Protein AF-A0AAW1RKM7-F1 (afdb_monomer_lite)

Structure (mmCIF, N/CA/C/O backbone):
data_AF-A0AAW1RKM7-F1
#
_entry.id   AF-A0AAW1RKM7-F1
#
loop_
_atom_site.group_PDB
_atom_site.id
_atom_site.type_symbol
_atom_site.label_atom_id
_atom_site.label_alt_id
_atom_site.label_comp_id
_atom_site.label_asym_id
_atom_site.label_entity_id
_atom_site.label_seq_id
_atom_site.pdbx_PDB_ins_code
_atom_site.Cartn_x
_atom_site.Cartn_y
_atom_site.Cartn_z
_atom_site.occupancy
_atom_site.B_iso_or_equiv
_atom_site.auth_seq_id
_atom_site.auth_comp_id
_atom_site.auth_asym_id
_atom_site.auth_atom_id
_atom_site.pdbx_PDB_model_num
ATOM 1 N N . MET A 1 1 ? -15.184 -8.516 -0.411 1.00 65.94 1 MET A N 1
ATOM 2 C CA . MET A 1 1 ? -14.087 -8.075 0.488 1.00 65.94 1 MET A CA 1
ATOM 3 C C . MET A 1 1 ? -14.638 -7.593 1.817 1.00 65.94 1 MET A C 1
ATOM 5 O O . MET A 1 1 ? -14.069 -7.953 2.832 1.00 65.94 1 MET A O 1
ATOM 9 N N . GLU A 1 2 ? -15.747 -6.856 1.832 1.00 71.12 2 GLU A N 1
ATOM 10 C CA . GLU A 1 2 ? -16.406 -6.410 3.069 1.00 71.12 2 GLU A CA 1
ATOM 11 C C . GLU A 1 2 ? -16.818 -7.562 3.991 1.00 71.12 2 GLU A C 1
ATOM 13 O O . GLU A 1 2 ? -16.525 -7.520 5.180 1.00 71.12 2 GLU A O 1
ATOM 18 N N . GLU A 1 3 ? -17.353 -8.657 3.439 1.00 77.94 3 GLU A N 1
ATOM 19 C CA . GLU A 1 3 ? -17.664 -9.883 4.195 1.00 77.94 3 GLU A CA 1
ATOM 20 C C . GLU A 1 3 ? -16.472 -10.431 5.003 1.00 77.94 3 GLU A C 1
ATOM 22 O O . GLU A 1 3 ? -16.663 -11.019 6.064 1.00 77.94 3 GLU A O 1
ATOM 27 N N . LEU A 1 4 ? -15.232 -10.214 4.537 1.00 81.38 4 LEU A N 1
ATOM 28 C CA . LEU A 1 4 ? -14.018 -10.660 5.234 1.00 81.38 4 LEU A CA 1
ATOM 29 C C . LEU A 1 4 ? -13.815 -9.929 6.566 1.00 81.38 4 LEU A C 1
ATOM 31 O O . LEU A 1 4 ? -13.191 -10.471 7.476 1.00 81.38 4 LEU A O 1
ATOM 35 N N . PHE A 1 5 ? -14.322 -8.701 6.660 1.00 84.25 5 PHE A N 1
ATOM 36 C CA . PHE A 1 5 ? -14.177 -7.818 7.811 1.00 84.25 5 PHE A CA 1
ATOM 37 C C . PHE A 1 5 ? -15.515 -7.529 8.503 1.00 84.25 5 PHE A C 1
ATOM 39 O O . PHE A 1 5 ? -15.518 -6.849 9.522 1.00 84.25 5 PHE A O 1
ATOM 46 N N . ALA A 1 6 ? -16.628 -8.092 8.018 1.00 81.12 6 ALA A N 1
ATOM 47 C CA . ALA A 1 6 ? -17.979 -7.865 8.541 1.00 81.12 6 ALA A CA 1
ATOM 48 C C . ALA A 1 6 ? -18.143 -8.250 10.022 1.00 81.12 6 ALA A C 1
ATOM 50 O O . ALA A 1 6 ? -18.955 -7.665 10.729 1.00 81.12 6 ALA A O 1
ATOM 51 N N . ALA A 1 7 ? -17.350 -9.212 10.505 1.00 79.88 7 ALA A N 1
ATOM 52 C CA . ALA A 1 7 ? -17.326 -9.611 11.914 1.00 79.88 7 ALA A CA 1
ATOM 53 C C . ALA A 1 7 ? -16.399 -8.735 12.787 1.00 79.88 7 ALA A C 1
ATOM 55 O O . ALA A 1 7 ? -16.177 -9.047 13.955 1.00 79.88 7 ALA A O 1
ATOM 56 N N . THR A 1 8 ? -15.800 -7.683 12.221 1.00 82.38 8 THR A N 1
ATOM 57 C CA . THR A 1 8 ? -14.851 -6.791 12.899 1.00 82.38 8 THR A CA 1
ATOM 58 C C . THR A 1 8 ? -15.361 -5.352 12.893 1.00 82.38 8 THR A C 1
ATOM 60 O O . THR A 1 8 ? -16.144 -4.967 12.032 1.00 82.38 8 THR A O 1
ATOM 63 N N . GLU A 1 9 ? -14.864 -4.519 13.807 1.00 82.44 9 GLU A N 1
ATOM 64 C CA . GLU A 1 9 ? -15.136 -3.071 13.792 1.00 82.44 9 GLU A CA 1
ATOM 65 C C . GLU A 1 9 ? -14.360 -2.324 12.685 1.00 82.44 9 GLU A C 1
ATOM 67 O O . GLU A 1 9 ? -14.491 -1.107 12.534 1.00 82.44 9 GLU A O 1
ATOM 72 N N . ALA A 1 10 ? -13.521 -3.029 11.918 1.00 86.44 10 ALA A N 1
ATOM 73 C CA . ALA A 1 10 ? -12.705 -2.441 10.870 1.00 86.44 10 ALA A CA 1
ATOM 74 C C . ALA A 1 10 ? -13.504 -2.304 9.567 1.00 86.44 10 ALA A C 1
ATOM 76 O O . ALA A 1 10 ? -14.023 -3.281 9.029 1.00 86.44 10 ALA A O 1
ATOM 77 N N . ARG A 1 11 ? -13.546 -1.087 9.019 1.00 89.06 11 ARG A N 1
ATOM 78 C CA . ARG A 1 11 ? -14.140 -0.800 7.707 1.00 89.06 11 ARG A CA 1
ATOM 79 C C . ARG A 1 11 ? -13.079 -0.882 6.617 1.00 89.06 11 ARG A C 1
ATOM 81 O O . ARG A 1 11 ? -11.941 -0.465 6.834 1.00 89.06 11 ARG A O 1
ATOM 88 N N . VAL A 1 12 ? -13.444 -1.408 5.451 1.00 89.88 12 VAL A N 1
ATOM 89 C CA . VAL A 1 12 ? -12.567 -1.436 4.270 1.00 89.88 12 VAL A CA 1
ATOM 90 C C . VAL A 1 12 ? -12.489 -0.033 3.684 1.00 89.88 12 VAL A C 1
ATOM 92 O O . VAL A 1 12 ? -13.511 0.505 3.300 1.00 89.88 12 VAL A O 1
ATOM 95 N N . VAL A 1 13 ? -11.291 0.546 3.617 1.00 89.31 13 VAL A N 1
ATOM 96 C CA . VAL A 1 13 ? -11.047 1.868 3.010 1.00 89.31 13 VAL A CA 1
ATOM 97 C C . VAL A 1 13 ? -10.800 1.731 1.514 1.00 89.31 13 VAL A C 1
ATOM 99 O O . VAL A 1 13 ? -11.373 2.466 0.723 1.00 89.31 13 VAL A O 1
ATOM 102 N N . SER A 1 14 ? -9.930 0.796 1.134 1.00 90.44 14 SER A N 1
ATOM 103 C CA . SER A 1 14 ? -9.596 0.521 -0.261 1.00 90.44 14 SER A CA 1
ATOM 104 C C . SER A 1 14 ? -9.015 -0.882 -0.419 1.00 90.44 14 SER A C 1
ATOM 106 O O . SER A 1 14 ? -8.558 -1.507 0.547 1.00 90.44 14 SER A O 1
ATOM 108 N N . ALA A 1 15 ? -9.027 -1.398 -1.646 1.00 92.50 15 ALA A N 1
ATOM 109 C CA . ALA A 1 15 ? -8.466 -2.701 -1.969 1.00 92.50 15 ALA A CA 1
ATOM 110 C C . ALA A 1 15 ? -7.815 -2.694 -3.355 1.00 92.50 15 ALA A C 1
ATOM 112 O O . ALA A 1 15 ? -8.460 -2.375 -4.345 1.00 92.50 15 ALA A O 1
ATOM 113 N N . PHE A 1 16 ? -6.555 -3.121 -3.430 1.00 93.06 16 PHE A N 1
ATOM 114 C CA . PHE A 1 16 ? -5.764 -3.106 -4.661 1.00 93.06 16 PHE A CA 1
ATOM 115 C C . PHE A 1 16 ? -5.438 -4.529 -5.109 1.00 93.06 16 PHE A C 1
ATOM 117 O O . PHE A 1 16 ? -4.957 -5.344 -4.312 1.00 93.06 16 PHE A O 1
ATOM 124 N N . LYS A 1 17 ? -5.677 -4.843 -6.386 1.00 92.75 17 LYS A N 1
ATOM 125 C CA . LYS A 1 17 ? -5.215 -6.099 -6.992 1.00 92.75 17 LYS A CA 1
ATOM 126 C C . LYS A 1 17 ? -3.705 -6.023 -7.180 1.00 92.75 17 LYS A C 1
ATOM 128 O O . LYS A 1 17 ? -3.197 -5.075 -7.763 1.00 92.75 17 LYS A O 1
ATOM 133 N N . VAL A 1 18 ? -2.990 -7.021 -6.674 1.00 94.44 18 VAL A N 1
ATOM 134 C CA . VAL A 1 18 ? -1.526 -7.055 -6.732 1.00 94.44 18 VAL A CA 1
ATOM 135 C C . VAL A 1 18 ? -1.020 -8.480 -6.931 1.00 94.44 18 VAL A C 1
ATOM 137 O O . VAL A 1 18 ? -1.696 -9.447 -6.577 1.00 94.44 18 VAL A O 1
ATOM 140 N N . ALA A 1 19 ? 0.209 -8.652 -7.406 1.00 93.81 19 ALA A N 1
ATOM 141 C CA . ALA A 1 19 ? 0.910 -9.931 -7.335 1.00 93.81 19 ALA A CA 1
ATOM 142 C C . ALA A 1 19 ? 2.030 -9.865 -6.292 1.00 93.81 19 ALA A C 1
ATOM 144 O O . ALA A 1 19 ? 2.826 -8.933 -6.250 1.00 93.81 19 ALA A O 1
ATOM 145 N N . LYS A 1 20 ? 2.109 -10.866 -5.406 1.00 92.44 20 LYS A N 1
ATOM 146 C CA . LYS A 1 20 ? 3.165 -10.904 -4.383 1.00 92.44 20 LYS A CA 1
ATOM 147 C C . LYS A 1 20 ? 4.530 -11.134 -5.035 1.00 92.44 20 LYS A C 1
ATOM 149 O O . LYS A 1 20 ? 4.723 -12.129 -5.739 1.00 92.44 20 LYS A O 1
ATOM 154 N N . CYS A 1 21 ? 5.500 -10.302 -4.674 1.00 91.31 21 CYS A N 1
ATOM 155 C CA . CYS A 1 21 ? 6.883 -10.393 -5.125 1.00 91.31 21 CYS A CA 1
ATOM 156 C C . CYS A 1 21 ? 7.829 -10.795 -3.989 1.00 91.31 21 CYS A C 1
ATOM 158 O O . CYS A 1 21 ? 7.495 -10.791 -2.800 1.00 91.31 21 CYS A O 1
ATOM 160 N N . THR A 1 22 ? 9.037 -11.186 -4.373 1.00 89.12 22 THR A N 1
ATOM 161 C CA . THR A 1 22 ? 10.189 -11.194 -3.470 1.00 89.12 22 THR A CA 1
ATOM 162 C C . THR A 1 22 ? 10.751 -9.779 -3.437 1.00 89.12 22 THR A C 1
ATOM 164 O O . THR A 1 22 ? 11.034 -9.265 -4.522 1.00 89.12 22 THR A O 1
ATOM 167 N N . PRO A 1 23 ? 10.936 -9.165 -2.255 1.00 87.44 23 PRO A N 1
ATOM 168 C CA . PRO A 1 23 ? 11.533 -7.843 -2.175 1.00 87.44 23 PRO A CA 1
ATOM 169 C C . PRO A 1 23 ? 12.892 -7.765 -2.862 1.00 87.44 23 PRO A C 1
ATOM 171 O O . PRO A 1 23 ? 13.655 -8.735 -2.892 1.00 87.44 23 PRO A O 1
ATOM 174 N N . SER A 1 24 ? 13.181 -6.598 -3.417 1.00 82.50 24 SER A N 1
ATOM 175 C CA . SER A 1 24 ? 14.426 -6.301 -4.108 1.00 82.50 24 SER A CA 1
ATOM 176 C C . SER A 1 24 ? 15.627 -6.446 -3.177 1.00 82.50 24 SER A C 1
ATOM 178 O O . SER A 1 24 ? 15.639 -5.979 -2.040 1.00 82.50 24 SER A O 1
ATOM 180 N N . THR A 1 25 ? 16.678 -7.096 -3.658 1.00 70.12 25 THR A N 1
ATOM 181 C CA . THR A 1 25 ? 17.924 -7.273 -2.905 1.00 70.12 25 THR A CA 1
ATOM 182 C C . THR A 1 25 ? 18.863 -6.095 -3.164 1.00 70.12 25 THR A C 1
ATOM 184 O O . THR A 1 25 ? 19.158 -5.810 -4.326 1.00 70.12 25 THR A O 1
ATOM 187 N N . GLY A 1 26 ? 19.357 -5.449 -2.104 1.00 59.81 26 GLY A N 1
ATOM 188 C CA . GLY A 1 26 ? 20.286 -4.311 -2.173 1.00 59.81 26 GLY A CA 1
ATOM 189 C C . GLY A 1 26 ? 19.802 -3.105 -1.362 1.00 59.81 26 GLY A C 1
ATOM 190 O O . GLY A 1 26 ? 18.597 -2.930 -1.173 1.00 59.81 26 GLY A O 1
ATOM 191 N N . SER A 1 27 ? 20.735 -2.292 -0.855 1.00 54.00 27 SER A N 1
ATOM 192 C CA . SER A 1 27 ? 20.399 -1.023 -0.201 1.00 54.00 27 SER A CA 1
ATOM 193 C C . SER A 1 27 ? 19.966 0.008 -1.246 1.00 54.00 27 SER A C 1
ATOM 195 O O . SER A 1 27 ? 20.461 0.013 -2.374 1.00 54.00 27 SER A O 1
ATOM 197 N N . THR A 1 28 ? 19.056 0.903 -0.859 1.00 52.69 28 THR A N 1
ATOM 198 C CA . THR A 1 28 ? 18.525 2.011 -1.678 1.00 52.69 28 THR A CA 1
ATOM 199 C C . THR A 1 28 ? 19.589 2.975 -2.219 1.00 52.69 28 THR A C 1
ATOM 201 O O . THR A 1 28 ? 19.257 3.835 -3.020 1.00 52.69 28 THR A O 1
ATOM 204 N N . TRP A 1 29 ? 20.852 2.849 -1.798 1.00 44.41 29 TRP A N 1
ATOM 205 C CA . TRP A 1 29 ? 21.930 3.784 -2.131 1.00 44.41 29 TRP A CA 1
ATOM 206 C C . TRP A 1 29 ? 22.846 3.318 -3.274 1.00 44.41 29 TRP A C 1
ATOM 208 O O . TRP A 1 29 ? 23.628 4.105 -3.797 1.00 44.41 29 TRP A O 1
ATOM 218 N N . ASN A 1 30 ? 22.769 2.049 -3.687 1.00 44.62 30 ASN A N 1
ATOM 219 C CA . ASN A 1 30 ? 23.653 1.518 -4.725 1.00 44.62 30 ASN A CA 1
ATOM 220 C C . ASN A 1 30 ? 22.949 1.462 -6.084 1.00 44.62 30 ASN A C 1
ATOM 222 O O . ASN A 1 30 ? 21.881 0.865 -6.215 1.00 44.62 30 ASN A O 1
ATOM 226 N N . ALA A 1 31 ? 23.621 1.982 -7.117 1.00 51.50 31 ALA A N 1
ATOM 227 C CA . ALA A 1 31 ? 23.189 2.080 -8.520 1.00 51.50 31 ALA A CA 1
ATOM 228 C C . ALA A 1 31 ? 22.856 0.741 -9.229 1.00 51.50 31 ALA A C 1
ATOM 230 O O . ALA A 1 31 ? 22.686 0.698 -10.443 1.00 51.50 31 ALA A O 1
ATOM 231 N N . LYS A 1 32 ? 22.773 -0.375 -8.495 1.00 58.38 32 LYS A N 1
ATOM 232 C CA . LYS A 1 32 ? 22.429 -1.714 -9.001 1.00 58.38 32 LYS A CA 1
ATOM 233 C C . LYS A 1 32 ? 21.354 -2.382 -8.143 1.00 58.38 32 LYS A C 1
ATOM 235 O O . LYS A 1 32 ? 21.442 -3.577 -7.846 1.00 58.38 32 LYS A O 1
ATOM 240 N N . LYS A 1 33 ? 20.350 -1.621 -7.700 1.00 70.56 33 LYS A N 1
ATOM 241 C CA . LYS A 1 33 ? 19.187 -2.207 -7.032 1.00 70.56 33 LYS A CA 1
ATOM 242 C C . LYS A 1 33 ? 18.438 -3.084 -8.038 1.00 70.56 33 LYS A C 1
ATOM 244 O O . LYS A 1 33 ? 17.952 -2.607 -9.056 1.00 70.56 33 LYS A O 1
ATOM 249 N N . LYS A 1 34 ? 18.386 -4.392 -7.775 1.00 77.94 34 LYS A N 1
ATOM 250 C CA . LYS A 1 34 ? 17.636 -5.336 -8.616 1.00 77.94 34 LYS A CA 1
ATOM 251 C C . LYS A 1 34 ? 16.151 -5.152 -8.350 1.00 77.94 34 LYS A C 1
ATOM 253 O O . LYS A 1 34 ? 15.776 -5.126 -7.185 1.00 77.94 34 LYS A O 1
ATOM 258 N N . LEU A 1 35 ? 15.321 -5.084 -9.387 1.00 83.06 35 LEU A N 1
ATOM 259 C CA . LEU A 1 35 ? 13.868 -5.026 -9.219 1.00 83.06 35 LEU A CA 1
ATOM 260 C C . LEU A 1 35 ? 13.338 -6.243 -8.434 1.00 83.06 35 LEU A C 1
ATOM 262 O O . LEU A 1 35 ? 13.989 -7.301 -8.416 1.00 83.06 35 LEU A O 1
ATOM 266 N N . PRO A 1 36 ? 12.179 -6.113 -7.762 1.00 81.81 36 PRO A N 1
ATOM 267 C CA . PRO A 1 36 ? 11.532 -7.232 -7.097 1.00 81.81 36 PRO A CA 1
ATOM 268 C C . PRO A 1 36 ? 11.302 -8.386 -8.072 1.00 81.81 36 PRO A C 1
ATOM 270 O O . PRO A 1 36 ? 10.995 -8.188 -9.244 1.00 81.81 36 PRO A O 1
ATOM 273 N N . LYS A 1 37 ? 11.446 -9.619 -7.582 1.00 82.44 37 LYS A N 1
ATOM 274 C CA . LYS A 1 37 ? 11.171 -10.808 -8.398 1.00 82.44 37 LYS A CA 1
ATOM 275 C C . LYS A 1 37 ? 9.731 -11.246 -8.197 1.00 82.44 37 LYS A C 1
ATOM 277 O O . LYS A 1 37 ? 9.383 -11.723 -7.109 1.00 82.44 37 LYS A O 1
ATOM 282 N N . THR A 1 38 ? 8.928 -11.124 -9.243 1.00 81.19 38 THR A N 1
ATOM 283 C CA . THR A 1 38 ? 7.545 -11.599 -9.300 1.00 81.19 38 THR A CA 1
ATOM 284 C C . THR A 1 38 ? 7.448 -13.076 -8.952 1.00 81.19 38 THR A C 1
ATOM 286 O O . THR A 1 38 ? 8.177 -13.905 -9.490 1.00 81.19 38 THR A O 1
ATOM 289 N N . LYS A 1 39 ? 6.532 -13.425 -8.038 1.00 74.94 39 LYS A N 1
ATOM 290 C CA . LYS A 1 39 ? 6.162 -14.831 -7.791 1.00 74.94 39 LYS A CA 1
ATOM 291 C C . LYS A 1 39 ? 4.884 -15.239 -8.529 1.00 74.94 39 LYS A C 1
ATOM 293 O O . LYS A 1 39 ? 4.468 -16.383 -8.380 1.00 74.94 39 LYS A O 1
ATOM 298 N N . GLY A 1 40 ? 4.232 -14.305 -9.230 1.00 77.38 40 GLY A N 1
ATOM 299 C CA . GLY A 1 40 ? 2.989 -14.523 -9.979 1.00 77.38 40 GLY A CA 1
ATOM 300 C C . GLY A 1 40 ? 1.803 -14.913 -9.097 1.00 77.38 40 GLY A C 1
ATOM 301 O O . GLY A 1 40 ? 0.843 -15.505 -9.570 1.00 77.38 40 GLY A O 1
ATOM 302 N N . LYS A 1 41 ? 1.882 -14.663 -7.783 1.00 87.88 41 LYS A N 1
ATOM 303 C CA . LYS A 1 41 ? 0.857 -15.093 -6.826 1.00 87.88 41 LYS A CA 1
ATOM 304 C C . LYS A 1 41 ? -0.147 -13.953 -6.626 1.00 87.88 41 LYS A C 1
ATOM 306 O O . LYS A 1 41 ? 0.199 -13.036 -5.875 1.00 87.88 41 LYS A O 1
ATOM 311 N N . PRO A 1 42 ? -1.359 -14.016 -7.211 1.00 92.69 42 PRO A N 1
ATOM 312 C CA . PRO A 1 42 ? -2.344 -12.943 -7.108 1.00 92.69 42 PRO A CA 1
ATOM 313 C C . PRO A 1 42 ? -2.798 -12.769 -5.660 1.00 92.69 42 PRO A C 1
ATOM 315 O O . PRO A 1 42 ? -3.032 -13.742 -4.932 1.00 92.69 42 PRO A O 1
ATOM 318 N N . ARG A 1 43 ? -2.864 -11.524 -5.214 1.00 95.06 43 ARG A N 1
ATOM 319 C CA . ARG A 1 43 ? -3.251 -11.095 -3.874 1.00 95.06 43 ARG A CA 1
ATOM 320 C C . ARG A 1 43 ? -4.102 -9.835 -3.982 1.00 95.06 43 ARG A C 1
ATOM 322 O O . ARG A 1 43 ? -4.158 -9.188 -5.021 1.00 95.06 43 ARG A O 1
ATOM 329 N N . VAL A 1 44 ? -4.742 -9.495 -2.875 1.00 94.50 44 VAL A N 1
ATOM 330 C CA . VAL A 1 44 ? -5.380 -8.196 -2.687 1.00 94.50 44 VAL A CA 1
ATOM 331 C C . VAL A 1 44 ? -4.697 -7.512 -1.516 1.00 94.50 44 VAL A C 1
ATOM 333 O O . VAL A 1 44 ? -4.562 -8.112 -0.448 1.00 94.50 44 VAL A O 1
ATOM 336 N N . LEU A 1 45 ? -4.237 -6.285 -1.726 1.00 95.00 45 LEU A N 1
ATOM 337 C CA . LEU A 1 45 ? -3.763 -5.406 -0.669 1.00 95.00 45 LEU A CA 1
ATOM 338 C C . LEU A 1 45 ? -4.962 -4.598 -0.171 1.00 95.00 45 LEU A C 1
ATOM 340 O O . LEU A 1 45 ? -5.434 -3.713 -0.872 1.00 95.00 45 LEU A O 1
ATOM 344 N N . CYS A 1 46 ? -5.487 -4.931 1.002 1.00 94.94 46 CYS A N 1
ATOM 345 C CA . CYS A 1 46 ? -6.673 -4.285 1.555 1.00 94.94 46 CYS A CA 1
ATOM 346 C C . CYS A 1 46 ? -6.279 -3.323 2.670 1.00 94.94 46 CYS A C 1
ATOM 348 O O . CYS A 1 46 ? -5.682 -3.748 3.660 1.00 94.94 46 CYS A O 1
ATOM 350 N N . LEU A 1 47 ? -6.637 -2.053 2.533 1.00 94.94 47 LEU A N 1
ATOM 351 C CA . LEU A 1 47 ? -6.551 -1.072 3.602 1.00 94.94 47 LEU A CA 1
ATOM 352 C C . LEU A 1 47 ? -7.852 -1.094 4.402 1.00 94.94 47 LEU A C 1
ATOM 354 O O . LEU A 1 47 ? -8.937 -0.993 3.833 1.00 94.94 47 LEU A O 1
ATOM 358 N N . THR A 1 48 ? -7.747 -1.207 5.720 1.00 94.19 48 THR A N 1
ATOM 359 C CA . THR A 1 48 ? -8.881 -1.069 6.636 1.00 94.19 48 THR A CA 1
ATOM 360 C C . THR A 1 48 ? -8.603 -0.007 7.687 1.00 94.19 48 THR A C 1
ATOM 362 O O . THR A 1 48 ? -7.449 0.332 7.974 1.00 94.19 48 THR A O 1
ATOM 365 N N . ALA A 1 49 ? -9.676 0.511 8.275 1.00 92.69 49 ALA A N 1
ATOM 366 C CA . ALA A 1 49 ? -9.640 1.510 9.324 1.00 92.69 49 ALA A CA 1
ATOM 367 C C . ALA A 1 49 ? -10.584 1.133 10.467 1.00 92.69 49 ALA A C 1
ATOM 369 O O . ALA A 1 49 ? -11.738 0.778 10.253 1.00 92.69 49 ALA A O 1
ATOM 370 N N . GLU A 1 50 ? -10.085 1.259 11.691 1.00 91.69 50 GLU A N 1
ATOM 371 C CA . GLU A 1 50 ? -10.825 1.032 12.934 1.00 91.69 50 GLU A CA 1
ATOM 372 C C . GLU A 1 50 ? -10.838 2.339 13.740 1.00 91.69 50 GLU A C 1
ATOM 374 O O . GLU A 1 50 ? -9.805 3.012 13.850 1.00 91.69 50 GLU A O 1
ATOM 379 N N . ARG A 1 51 ? -11.984 2.742 14.303 1.00 89.56 51 ARG A N 1
ATOM 380 C CA . ARG A 1 51 ? -12.058 3.972 15.111 1.00 89.56 51 ARG A CA 1
ATOM 381 C C . ARG A 1 51 ? -11.215 3.812 16.376 1.00 89.56 51 ARG A C 1
ATOM 383 O O . ARG A 1 51 ? -11.277 2.796 17.060 1.00 89.56 51 ARG A O 1
ATOM 390 N N . ARG A 1 52 ? -10.426 4.827 16.740 1.00 85.56 52 ARG A N 1
ATOM 391 C CA . ARG A 1 52 ? -9.679 4.787 18.006 1.00 85.56 52 ARG A CA 1
ATOM 392 C C . ARG A 1 52 ? -10.620 5.047 19.179 1.00 85.56 52 ARG A C 1
ATOM 394 O O . ARG A 1 52 ? -11.263 6.086 19.242 1.00 85.56 52 ARG A O 1
ATOM 401 N N . SER A 1 53 ? -10.620 4.151 20.162 1.00 85.00 53 SER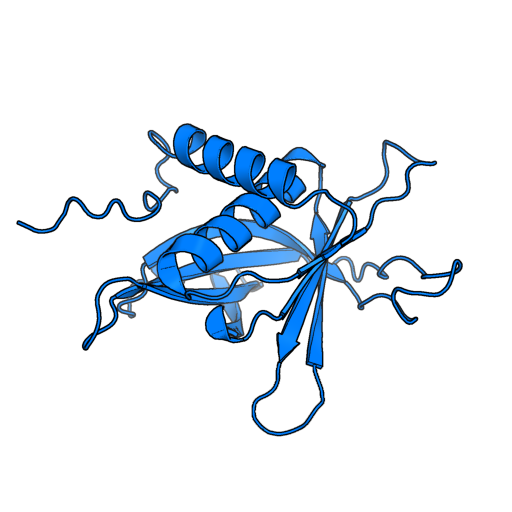 A N 1
ATOM 402 C CA . SER A 1 53 ? -11.486 4.265 21.345 1.00 85.00 53 SER A CA 1
ATOM 403 C C . SER A 1 53 ? -11.171 5.470 22.242 1.00 85.00 53 SER A C 1
ATOM 405 O O . SER A 1 53 ? -12.074 6.082 22.796 1.00 85.00 53 SER A O 1
ATOM 407 N N . LYS A 1 54 ? -9.889 5.834 22.394 1.00 81.81 54 LYS A N 1
ATOM 408 C CA . LYS A 1 54 ? -9.430 6.870 23.348 1.00 81.81 54 LYS A CA 1
ATOM 409 C C . LYS A 1 54 ? -8.969 8.183 22.704 1.00 81.81 54 LYS A C 1
ATOM 411 O O . LYS A 1 54 ? -8.493 9.069 23.408 1.00 81.81 54 LYS A O 1
ATOM 416 N N . ARG A 1 55 ? -8.982 8.296 21.372 1.00 80.50 55 ARG A N 1
ATOM 417 C CA . ARG A 1 55 ? -8.436 9.454 20.634 1.00 80.50 55 ARG A CA 1
ATOM 418 C C . ARG A 1 55 ? -9.247 9.704 19.368 1.00 80.50 55 ARG A C 1
ATOM 420 O O . ARG A 1 55 ? -9.789 8.765 18.806 1.00 80.50 55 ARG A O 1
ATOM 427 N N . ARG A 1 56 ? -9.262 10.949 18.880 1.00 81.4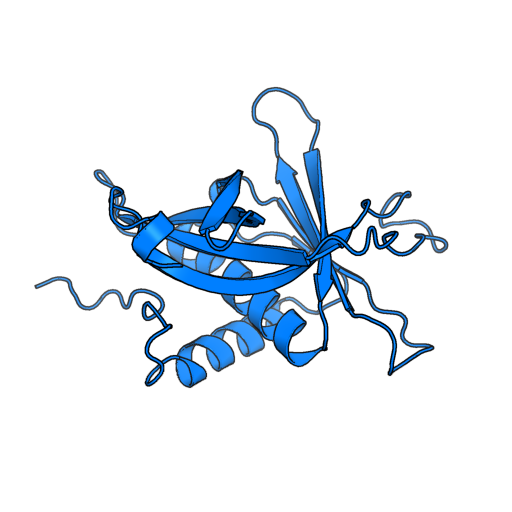4 56 ARG A N 1
ATOM 428 C CA . ARG A 1 56 ? -9.789 11.257 17.541 1.00 81.44 56 ARG A CA 1
ATOM 429 C C . ARG A 1 56 ? -8.968 10.535 16.460 1.00 81.44 56 ARG A C 1
ATOM 431 O O . ARG A 1 56 ? -7.756 10.366 16.620 1.00 81.44 56 ARG A O 1
ATOM 438 N N . GLY A 1 57 ? -9.636 10.164 15.370 1.00 84.44 57 GLY A N 1
ATOM 439 C CA . GLY A 1 57 ? -9.042 9.530 14.192 1.00 84.44 57 GLY A CA 1
ATOM 440 C C . GLY A 1 57 ? -9.125 8.004 14.187 1.00 84.44 57 GLY A C 1
ATOM 441 O O . GLY A 1 57 ? -9.698 7.372 15.080 1.00 84.44 57 GLY A O 1
ATOM 442 N N . PHE A 1 58 ? -8.520 7.417 13.159 1.00 90.62 58 PHE A N 1
ATOM 443 C CA . PHE A 1 58 ? -8.596 5.988 12.884 1.00 90.62 58 PHE A CA 1
ATOM 444 C C . PHE A 1 58 ? -7.242 5.298 13.064 1.00 90.62 58 PHE A C 1
ATOM 446 O O . PHE A 1 58 ? -6.177 5.921 13.094 1.00 90.62 58 PHE A O 1
ATOM 453 N N . LYS A 1 59 ? -7.287 3.988 13.269 1.00 92.06 59 LYS A N 1
ATOM 454 C CA . LYS A 1 59 ? -6.140 3.087 13.279 1.00 92.06 59 LYS A CA 1
ATOM 455 C C . LYS A 1 59 ? -6.187 2.292 11.983 1.00 92.06 59 LYS A C 1
ATOM 457 O O . LYS A 1 59 ? -7.126 1.531 11.767 1.00 92.06 59 LYS A O 1
ATOM 462 N N . GLY A 1 60 ? -5.184 2.489 11.136 1.00 93.69 60 GLY A N 1
ATOM 463 C CA . GLY A 1 60 ? -5.108 1.842 9.832 1.00 93.69 60 GLY A CA 1
ATOM 464 C C . GLY A 1 60 ? -4.377 0.509 9.872 1.00 93.69 60 GLY A C 1
ATOM 465 O O . GLY A 1 60 ? -3.357 0.369 10.559 1.00 93.69 60 GLY A O 1
ATOM 466 N N . SER A 1 61 ? -4.859 -0.448 9.086 1.00 95.62 61 SER A N 1
ATOM 467 C CA . SER A 1 61 ? -4.185 -1.725 8.854 1.00 95.62 61 SER A CA 1
ATOM 468 C C . SER A 1 61 ? -4.149 -2.058 7.370 1.00 95.62 61 SER A C 1
ATOM 470 O O . SER A 1 61 ? -5.126 -1.868 6.657 1.00 95.62 61 SER A O 1
ATOM 472 N N . VAL A 1 62 ? -3.025 -2.600 6.912 1.00 95.88 62 VAL A N 1
ATOM 473 C CA . VAL A 1 62 ? -2.886 -3.174 5.576 1.00 95.88 62 VAL A CA 1
ATOM 474 C C . VAL A 1 62 ? -2.896 -4.690 5.695 1.00 95.88 62 VAL A C 1
ATOM 476 O O . VAL A 1 62 ? -2.075 -5.281 6.402 1.00 95.88 62 VAL A O 1
ATOM 479 N N . HIS A 1 63 ? -3.820 -5.319 4.983 1.00 95.31 63 HIS A N 1
ATOM 480 C CA . HIS A 1 63 ? -4.001 -6.759 4.929 1.00 95.31 63 HIS A CA 1
ATOM 481 C C . HIS A 1 63 ? -3.568 -7.292 3.569 1.00 95.31 63 HIS A C 1
ATOM 483 O O . HIS A 1 63 ? -3.957 -6.774 2.526 1.00 95.31 63 HIS A O 1
ATOM 489 N N . ILE A 1 64 ? -2.786 -8.368 3.575 1.00 94.88 64 ILE A N 1
ATOM 490 C CA . ILE A 1 64 ? -2.446 -9.114 2.365 1.00 94.88 64 ILE A CA 1
ATOM 491 C C . ILE A 1 64 ? -3.397 -10.304 2.282 1.00 94.88 64 ILE A C 1
ATOM 493 O O . ILE A 1 64 ? -3.233 -11.293 3.004 1.00 94.88 64 ILE A O 1
ATOM 497 N N . CYS A 1 65 ? -4.375 -10.220 1.391 1.00 94.75 65 CYS A N 1
ATOM 498 C CA . CYS A 1 65 ? -5.417 -11.221 1.217 1.00 94.75 65 CYS A CA 1
ATOM 499 C C . CYS A 1 65 ? -5.115 -12.134 0.022 1.00 94.75 65 CYS A C 1
ATOM 501 O O . CYS A 1 65 ? -4.587 -11.705 -1.005 1.00 94.75 65 CYS A O 1
ATOM 503 N N . LYS A 1 66 ? -5.442 -13.420 0.150 1.00 94.19 66 LYS A N 1
ATOM 504 C CA . LYS A 1 66 ? -5.391 -14.424 -0.924 1.00 94.19 66 LYS A CA 1
ATOM 505 C C . LYS A 1 66 ? -6.821 -14.880 -1.216 1.00 94.19 66 LYS A C 1
ATOM 507 O O . LYS A 1 66 ? -7.546 -15.159 -0.269 1.00 94.19 66 LYS A O 1
ATOM 512 N N . LEU A 1 67 ? -7.187 -15.017 -2.488 1.00 89.50 67 LEU A N 1
ATOM 513 C CA . LEU A 1 67 ? -8.380 -15.769 -2.878 1.00 89.50 67 LEU A CA 1
ATOM 514 C C . LEU A 1 67 ? -8.065 -17.271 -2.831 1.00 89.50 67 LEU A C 1
ATOM 516 O O . LEU A 1 67 ? -7.121 -17.732 -3.477 1.00 89.50 67 LEU A O 1
ATOM 520 N N . ASP A 1 68 ? -8.809 -18.018 -2.025 1.00 89.94 68 ASP A N 1
ATOM 521 C CA . ASP A 1 68 ? -8.637 -19.453 -1.819 1.00 89.94 68 ASP A CA 1
ATOM 522 C C . ASP A 1 68 ? -10.003 -20.135 -1.894 1.00 89.94 68 ASP A C 1
ATOM 524 O O . ASP A 1 68 ? -10.891 -19.813 -1.109 1.00 89.94 68 ASP A O 1
ATOM 528 N N . ALA A 1 69 ? -10.189 -21.032 -2.867 1.00 88.12 69 ALA A N 1
ATOM 529 C CA . ALA A 1 69 ? -11.459 -21.731 -3.101 1.00 88.12 69 ALA A CA 1
ATOM 530 C C . ALA A 1 69 ? -12.695 -20.796 -3.118 1.00 88.12 69 ALA A C 1
ATOM 532 O O . ALA A 1 69 ? -13.701 -21.053 -2.462 1.00 88.12 69 ALA A O 1
ATOM 533 N N . GLY A 1 70 ? -12.595 -19.667 -3.832 1.00 85.75 70 GLY A N 1
ATOM 534 C CA . GLY A 1 70 ? -13.686 -18.692 -3.965 1.00 85.75 70 GLY A CA 1
ATOM 535 C C . GLY A 1 70 ? -13.895 -17.770 -2.757 1.00 85.75 70 GLY A C 1
ATOM 536 O O . GLY A 1 70 ? -14.758 -16.902 -2.812 1.00 85.75 70 GLY A O 1
ATOM 537 N N . ARG A 1 71 ? -13.098 -17.899 -1.685 1.00 87.75 71 ARG A N 1
ATOM 538 C CA . ARG A 1 71 ? -13.181 -17.038 -0.494 1.00 87.75 71 ARG A CA 1
ATOM 539 C C . ARG A 1 71 ? -11.875 -16.300 -0.241 1.00 87.75 71 ARG A C 1
ATOM 541 O O . ARG A 1 71 ? -10.787 -16.861 -0.373 1.00 87.75 71 ARG A O 1
ATOM 548 N N . PHE A 1 72 ? -11.961 -15.028 0.135 1.00 90.31 72 PHE A N 1
ATOM 549 C CA . PHE A 1 72 ? -10.774 -14.279 0.540 1.00 90.31 72 PHE A CA 1
ATOM 550 C C . PHE A 1 72 ? -10.319 -14.705 1.938 1.00 90.31 72 PHE A C 1
ATOM 552 O O . PHE A 1 72 ? -11.128 -14.925 2.831 1.00 90.31 72 PHE A O 1
ATOM 559 N N . GLN A 1 73 ? -9.006 -14.810 2.124 1.00 92.81 73 GLN A N 1
ATOM 560 C CA . GLN A 1 73 ? -8.371 -15.109 3.404 1.00 92.81 73 GLN A CA 1
ATOM 561 C C . GLN A 1 73 ? -7.236 -14.120 3.663 1.00 92.81 73 GLN A C 1
ATOM 563 O O . GLN A 1 73 ? -6.343 -13.962 2.821 1.00 92.81 73 GLN 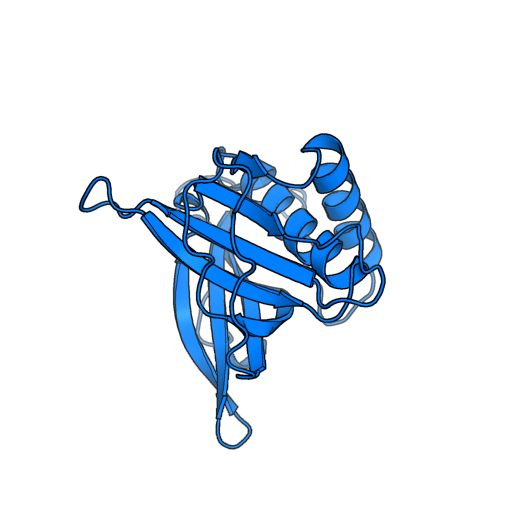A O 1
ATOM 568 N N . VAL A 1 74 ? -7.228 -13.501 4.844 1.00 93.94 74 VAL A N 1
ATOM 569 C CA . VAL A 1 74 ? -6.114 -12.659 5.302 1.00 93.94 74 VAL A CA 1
ATOM 570 C C . VAL A 1 74 ? -4.906 -13.549 5.604 1.00 93.94 74 VAL A C 1
ATOM 572 O O . VAL A 1 74 ? -4.999 -14.494 6.382 1.00 93.94 74 VAL A O 1
ATOM 575 N N . ARG A 1 75 ? -3.755 -13.267 4.985 1.00 94.06 75 ARG A N 1
ATOM 576 C CA . ARG A 1 75 ? -2.496 -13.999 5.231 1.00 94.06 75 ARG A CA 1
ATOM 577 C C . ARG A 1 75 ? -1.540 -13.238 6.129 1.00 94.06 75 ARG A C 1
ATOM 579 O O . ARG A 1 75 ? -0.820 -13.849 6.911 1.00 94.06 75 ARG A O 1
ATOM 586 N N . ASN A 1 76 ? -1.526 -11.918 6.006 1.00 92.69 76 ASN A N 1
ATOM 587 C CA . ASN A 1 76 ? -0.712 -11.043 6.829 1.00 92.69 76 ASN A CA 1
ATOM 588 C C . ASN A 1 76 ? -1.471 -9.742 7.089 1.00 92.69 76 ASN A C 1
ATOM 590 O O . ASN A 1 76 ? -2.200 -9.279 6.213 1.00 92.69 76 ASN A O 1
ATOM 594 N N . THR A 1 77 ? -1.241 -9.151 8.257 1.00 94.38 77 THR A N 1
ATOM 595 C CA . THR A 1 77 ? -1.788 -7.853 8.665 1.00 94.38 77 THR A CA 1
ATOM 596 C C . THR A 1 77 ? -0.657 -7.005 9.226 1.00 94.38 77 THR A C 1
ATOM 598 O O . THR A 1 77 ? 0.103 -7.482 10.069 1.00 94.38 77 THR A O 1
ATOM 601 N N . TYR A 1 78 ? -0.566 -5.750 8.792 1.00 93.81 78 TYR A N 1
ATOM 602 C CA . TYR A 1 78 ? 0.423 -4.785 9.268 1.00 93.81 78 TYR A CA 1
ATOM 603 C C . TYR A 1 78 ? -0.257 -3.479 9.658 1.00 93.81 78 TYR A C 1
ATOM 605 O O . TYR A 1 78 ? -1.059 -2.942 8.899 1.00 93.81 78 TYR A O 1
ATOM 613 N N . LEU A 1 79 ? 0.071 -2.954 10.838 1.00 94.12 79 LEU A N 1
ATOM 614 C CA . LEU A 1 79 ? -0.470 -1.673 11.289 1.00 94.12 79 LEU A CA 1
ATOM 615 C C . LEU A 1 79 ? 0.265 -0.520 10.604 1.00 94.12 79 LEU A C 1
ATOM 617 O O . LEU A 1 79 ? 1.497 -0.473 10.622 1.00 94.12 79 LEU A O 1
ATOM 621 N N . LEU A 1 80 ? -0.486 0.449 10.082 1.00 94.69 80 LEU A N 1
ATOM 622 C CA . LEU A 1 80 ? 0.078 1.590 9.360 1.00 94.69 80 LEU A CA 1
ATOM 623 C C . LEU A 1 80 ? 0.947 2.501 10.231 1.00 94.69 80 LEU A C 1
ATOM 625 O O . LEU A 1 80 ? 1.905 3.079 9.728 1.00 94.69 80 LEU A O 1
ATOM 629 N N . LYS A 1 81 ? 0.724 2.540 11.551 1.00 92.44 81 LYS A N 1
ATOM 630 C CA . LYS A 1 81 ? 1.615 3.250 12.490 1.00 92.44 81 LYS A CA 1
ATOM 631 C C . LYS A 1 81 ? 3.080 2.787 12.430 1.00 92.44 81 LYS A C 1
ATOM 633 O O . LYS A 1 81 ? 3.975 3.514 12.857 1.00 92.44 81 LYS A O 1
ATOM 638 N N . PHE A 1 82 ? 3.316 1.564 11.950 1.00 93.56 82 PHE A N 1
ATOM 639 C CA . PHE A 1 82 ? 4.648 0.983 11.802 1.00 93.56 82 PHE A CA 1
ATOM 640 C C . PHE A 1 82 ? 5.215 1.121 10.393 1.00 93.56 82 PHE A C 1
ATOM 642 O O . PHE A 1 82 ? 6.365 0.748 10.191 1.00 93.56 82 PHE A O 1
ATOM 649 N N 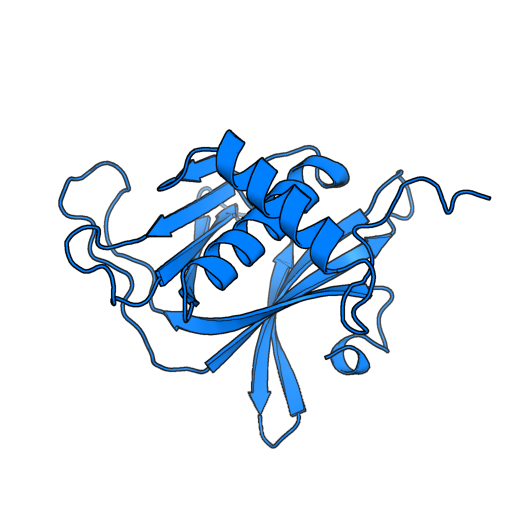. LEU A 1 83 ? 4.458 1.648 9.429 1.00 95.25 83 LEU A N 1
ATOM 650 C CA . LEU A 1 83 ? 4.955 1.876 8.079 1.00 95.25 83 LEU A CA 1
ATOM 651 C C . LEU A 1 83 ? 6.044 2.960 8.119 1.00 95.25 83 LEU A C 1
ATOM 653 O O . LEU A 1 83 ? 5.808 4.091 8.550 1.00 95.25 83 LEU A O 1
ATOM 657 N N . THR A 1 84 ? 7.258 2.605 7.711 1.00 94.19 84 THR A N 1
ATOM 658 C CA . THR A 1 84 ? 8.423 3.501 7.707 1.00 94.19 84 THR A CA 1
ATOM 659 C C . THR A 1 84 ? 8.727 4.038 6.320 1.00 94.19 84 THR A C 1
ATOM 661 O O . THR A 1 84 ? 9.190 5.173 6.202 1.00 94.19 84 THR A O 1
ATOM 664 N N . ARG A 1 85 ? 8.455 3.255 5.271 1.00 94.56 85 ARG A N 1
ATOM 665 C CA . ARG A 1 85 ? 8.793 3.606 3.890 1.00 94.56 85 ARG A CA 1
ATOM 666 C C . ARG A 1 85 ? 7.823 2.996 2.888 1.00 94.56 85 ARG A C 1
ATOM 668 O O . ARG A 1 85 ? 7.357 1.871 3.077 1.00 94.56 85 ARG A O 1
ATOM 675 N N . MET A 1 86 ? 7.593 3.731 1.808 1.00 95.69 86 MET A N 1
ATOM 676 C CA . MET A 1 86 ? 6.993 3.254 0.568 1.00 95.69 86 MET A CA 1
ATOM 677 C C . MET A 1 86 ? 7.946 3.556 -0.580 1.00 95.69 86 MET A C 1
ATOM 679 O O . MET A 1 86 ? 8.525 4.642 -0.643 1.00 95.69 86 MET A O 1
ATOM 683 N N . GLU A 1 87 ? 8.110 2.604 -1.483 1.00 93.56 87 GLU A N 1
ATOM 684 C CA . GLU A 1 87 ? 8.998 2.772 -2.626 1.00 93.56 87 GLU A CA 1
ATOM 685 C C . GLU A 1 87 ? 8.309 2.311 -3.901 1.00 93.56 87 GLU A C 1
ATOM 687 O O . GLU A 1 87 ? 7.881 1.157 -3.994 1.00 93.56 87 GLU A O 1
ATOM 692 N N . ALA A 1 88 ? 8.231 3.227 -4.864 1.00 91.50 88 ALA A N 1
ATOM 693 C CA . ALA A 1 88 ? 7.898 2.922 -6.242 1.00 91.50 88 ALA A CA 1
ATOM 694 C C . ALA A 1 88 ? 9.174 2.478 -6.954 1.00 91.50 88 ALA A C 1
ATOM 696 O O . ALA A 1 88 ? 10.169 3.203 -6.983 1.00 91.50 88 ALA A O 1
ATOM 697 N N . LEU A 1 89 ? 9.155 1.281 -7.526 1.00 87.19 89 LEU A N 1
ATOM 698 C CA . LEU A 1 89 ? 10.240 0.777 -8.355 1.00 87.19 89 LEU A CA 1
ATOM 699 C C . LEU A 1 89 ? 9.705 0.616 -9.772 1.00 87.19 89 LEU A C 1
ATOM 701 O O . LEU A 1 89 ? 8.867 -0.245 -10.038 1.00 87.19 89 LEU A O 1
ATOM 705 N N . THR A 1 90 ? 10.205 1.462 -10.665 1.00 77.94 90 THR A N 1
ATOM 706 C CA . THR A 1 90 ? 9.868 1.472 -12.087 1.00 77.94 90 THR A CA 1
ATOM 707 C C . THR A 1 90 ? 11.157 1.362 -12.898 1.00 77.94 90 THR A C 1
ATOM 709 O O . THR A 1 90 ? 12.220 1.798 -12.448 1.00 77.94 90 THR A O 1
ATOM 712 N N . ASP A 1 91 ? 11.094 0.728 -14.070 1.00 71.38 91 ASP A N 1
ATOM 713 C CA . ASP A 1 91 ? 12.199 0.744 -15.031 1.00 71.38 91 ASP A CA 1
ATOM 714 C C . ASP A 1 91 ? 11.904 1.830 -16.077 1.00 71.38 91 ASP A C 1
ATOM 716 O O . ASP A 1 91 ? 11.121 1.588 -16.998 1.00 71.38 91 ASP A O 1
ATOM 720 N N . PRO A 1 92 ? 12.500 3.033 -15.969 1.00 65.56 92 PRO A N 1
ATOM 721 C CA . PRO A 1 92 ? 12.233 4.119 -16.909 1.00 65.56 92 PRO A CA 1
ATOM 722 C C . PRO A 1 92 ? 12.674 3.785 -18.340 1.00 65.56 92 PRO A C 1
ATOM 724 O O . PRO A 1 92 ? 12.224 4.432 -19.281 1.00 65.56 92 PRO A O 1
ATOM 727 N N . SER A 1 93 ? 13.519 2.762 -18.531 1.00 68.00 93 SER A N 1
ATOM 728 C CA . SER A 1 93 ? 13.898 2.286 -19.865 1.00 68.00 93 SER A CA 1
ATOM 729 C C . SER A 1 93 ? 12.825 1.414 -20.527 1.00 68.00 93 SER A C 1
ATOM 731 O O . SER A 1 93 ? 12.936 1.100 -21.713 1.00 68.00 93 SER A O 1
ATOM 733 N N . LYS A 1 94 ? 11.785 1.007 -19.785 1.00 69.38 94 LYS A N 1
ATOM 734 C CA . LYS A 1 94 ? 10.734 0.097 -20.252 1.00 69.38 94 LYS A CA 1
ATOM 735 C C . LYS A 1 94 ? 9.353 0.576 -19.793 1.00 69.38 94 LYS A C 1
ATOM 737 O O . LYS A 1 94 ? 8.838 0.088 -18.789 1.00 69.38 94 LYS A O 1
ATOM 742 N N . PRO A 1 95 ? 8.704 1.473 -20.552 1.00 65.31 95 PRO A N 1
ATOM 743 C CA . PRO A 1 95 ? 7.425 2.074 -20.162 1.00 65.31 95 PRO A CA 1
ATOM 744 C C . PRO A 1 95 ? 6.275 1.063 -20.011 1.00 65.31 95 PRO A C 1
ATOM 746 O O . PRO A 1 95 ? 5.334 1.326 -19.275 1.00 65.31 95 PRO A O 1
ATOM 749 N N . ASN A 1 96 ? 6.377 -0.111 -20.642 1.00 68.62 96 ASN A N 1
ATOM 750 C CA . ASN A 1 96 ? 5.375 -1.182 -20.565 1.00 68.62 96 ASN A CA 1
ATOM 751 C C . ASN A 1 96 ? 5.729 -2.269 -19.534 1.00 68.62 96 ASN A C 1
ATOM 753 O O . ASN A 1 96 ? 5.212 -3.384 -19.618 1.00 68.62 96 ASN A O 1
ATOM 757 N N . GLN A 1 97 ? 6.671 -2.011 -18.619 1.00 71.88 97 GLN A N 1
ATOM 758 C CA . GLN A 1 97 ? 6.977 -2.969 -17.561 1.00 71.88 97 GLN A CA 1
ATOM 759 C C . GLN A 1 97 ? 6.002 -2.872 -16.382 1.00 71.88 97 GLN A C 1
ATOM 761 O O . GLN A 1 97 ? 5.505 -1.782 -16.077 1.00 71.88 97 GLN A O 1
ATOM 766 N N . PRO A 1 98 ? 5.785 -4.002 -15.682 1.00 71.62 98 PRO A N 1
ATOM 767 C CA . PRO A 1 98 ? 5.020 -4.015 -14.450 1.00 71.62 98 PRO A CA 1
ATOM 768 C C . PRO A 1 98 ? 5.582 -3.028 -13.433 1.00 71.62 98 PRO A C 1
ATOM 770 O O . PRO A 1 98 ? 6.799 -2.862 -13.299 1.00 71.62 98 PRO A O 1
ATOM 773 N N . GLN A 1 99 ? 4.678 -2.385 -12.709 1.00 88.69 99 GLN A N 1
ATOM 774 C CA . GLN A 1 99 ? 5.016 -1.415 -11.683 1.00 88.69 99 GLN A CA 1
ATOM 775 C C . GLN A 1 99 ? 5.211 -2.145 -10.359 1.00 88.69 99 GLN A C 1
ATOM 777 O O . GLN A 1 99 ? 4.494 -3.099 -10.061 1.00 88.69 99 GLN A O 1
ATOM 782 N N . PHE A 1 100 ? 6.162 -1.717 -9.532 1.00 92.00 100 PHE A N 1
ATOM 783 C CA . PHE A 1 100 ? 6.373 -2.357 -8.238 1.00 92.00 100 PHE A CA 1
ATOM 784 C C . PHE A 1 100 ? 6.189 -1.379 -7.087 1.00 92.00 100 PHE A C 1
ATOM 786 O O . PHE A 1 100 ? 6.780 -0.300 -7.066 1.00 92.00 100 PHE A O 1
ATOM 793 N N . LEU A 1 101 ? 5.422 -1.816 -6.092 1.00 94.62 101 LEU A N 1
ATOM 794 C CA . LEU A 1 101 ? 5.298 -1.167 -4.798 1.00 94.62 101 LEU A CA 1
ATOM 795 C C . LEU A 1 101 ? 5.968 -2.029 -3.744 1.00 94.62 101 LEU A C 1
ATOM 797 O O . LEU A 1 101 ? 5.634 -3.203 -3.561 1.00 94.62 101 LEU A O 1
ATOM 801 N N . GLU A 1 102 ? 6.869 -1.429 -2.989 1.00 94.50 102 GLU A N 1
ATOM 802 C CA . GLU A 1 102 ? 7.383 -2.035 -1.777 1.00 94.50 102 GLU A CA 1
ATOM 803 C C . GLU A 1 102 ? 6.960 -1.239 -0.537 1.00 94.50 102 GLU A C 1
ATOM 805 O O . GLU A 1 102 ? 6.823 -0.015 -0.574 1.00 94.50 102 GLU A O 1
ATOM 810 N N . LEU A 1 103 ? 6.745 -1.949 0.571 1.00 95.25 103 LEU A N 1
ATOM 811 C CA . LEU A 1 103 ? 6.336 -1.395 1.861 1.00 95.25 103 LEU A CA 1
ATOM 812 C C . LEU A 1 103 ? 7.253 -1.919 2.970 1.00 95.25 103 LEU A C 1
ATOM 814 O O . LEU A 1 103 ? 7.508 -3.126 3.052 1.00 95.25 103 LEU A O 1
ATOM 818 N N . TRP A 1 104 ? 7.715 -1.016 3.835 1.00 94.31 104 TRP A N 1
ATOM 819 C CA . TRP A 1 104 ? 8.606 -1.315 4.952 1.00 94.31 104 TRP A CA 1
ATOM 820 C C . TRP A 1 104 ? 7.913 -0.987 6.251 1.00 94.31 104 TRP A C 1
ATOM 822 O O . TRP A 1 104 ? 7.368 0.103 6.418 1.00 94.31 104 TRP A O 1
ATOM 832 N N . PHE A 1 105 ? 7.980 -1.926 7.182 1.00 93.38 105 PHE A N 1
ATOM 833 C CA . PHE A 1 105 ? 7.407 -1.787 8.503 1.00 93.38 105 PHE A CA 1
ATOM 834 C C . PHE A 1 105 ? 8.489 -1.986 9.556 1.00 93.38 105 PHE A C 1
ATOM 836 O O . PHE A 1 105 ? 9.192 -2.998 9.542 1.00 93.38 105 PHE A O 1
ATOM 843 N N . SER A 1 106 ? 8.593 -1.056 10.501 1.00 91.00 106 SER A N 1
ATOM 844 C CA . SER A 1 106 ? 9.434 -1.237 11.684 1.00 91.00 106 SER A CA 1
ATOM 845 C C . SER A 1 106 ? 8.885 -2.379 12.533 1.00 91.00 106 SER A C 1
ATOM 847 O O . SER A 1 106 ? 7.691 -2.387 12.846 1.00 91.00 106 SER A O 1
ATOM 849 N N . ASN A 1 107 ? 9.736 -3.311 12.954 1.00 81.56 107 ASN A N 1
ATOM 850 C CA . ASN A 1 107 ? 9.347 -4.297 13.952 1.00 81.56 107 ASN A CA 1
ATOM 851 C C . ASN A 1 107 ? 9.654 -3.751 15.354 1.00 81.56 107 ASN A C 1
ATOM 853 O O . ASN A 1 107 ? 10.768 -3.317 15.619 1.00 81.56 107 ASN A O 1
ATOM 857 N N . ASN A 1 108 ? 8.684 -3.778 16.269 1.00 64.62 108 ASN A N 1
ATOM 858 C CA . ASN A 1 108 ? 8.862 -3.237 17.624 1.00 64.62 108 ASN A CA 1
ATOM 859 C C . ASN A 1 108 ? 9.897 -3.997 18.468 1.00 64.62 108 ASN A C 1
ATOM 861 O O . ASN A 1 108 ? 10.304 -3.496 19.511 1.00 64.62 108 ASN A O 1
ATOM 865 N N . ALA A 1 109 ? 10.281 -5.207 18.054 1.00 59.56 109 ALA A N 1
ATOM 866 C CA . ALA A 1 109 ? 11.145 -6.076 18.842 1.00 59.56 109 ALA A CA 1
ATOM 867 C C . ALA A 1 109 ? 12.650 -5.855 18.595 1.00 59.56 109 ALA A C 1
ATOM 869 O O . ALA A 1 109 ? 13.431 -6.114 19.500 1.00 59.56 109 ALA A O 1
ATOM 870 N N . PHE A 1 110 ? 13.068 -5.368 17.417 1.00 53.41 110 PHE A N 1
ATOM 871 C CA . PHE A 1 110 ? 14.481 -5.184 17.037 1.00 53.41 110 PHE A CA 1
ATOM 872 C C . PHE A 1 110 ? 14.603 -4.148 15.907 1.00 53.41 110 PHE A C 1
ATOM 874 O O . PHE A 1 110 ? 13.631 -3.900 15.200 1.00 53.41 110 PHE A O 1
ATOM 881 N N . THR A 1 111 ? 15.805 -3.619 15.646 1.00 58.94 111 THR A N 1
ATOM 882 C CA . THR A 1 111 ? 16.134 -2.733 14.498 1.00 58.94 111 THR A CA 1
ATOM 883 C C . THR A 1 111 ? 15.884 -3.353 13.107 1.00 58.94 111 THR A C 1
ATOM 885 O O . THR A 1 111 ? 16.270 -2.787 12.087 1.00 58.94 111 THR A O 1
ATOM 888 N N . SER A 1 112 ? 15.236 -4.516 13.037 1.00 71.50 112 SER A N 1
ATOM 889 C CA . SER A 1 112 ? 14.829 -5.186 11.808 1.00 71.50 112 SER A CA 1
ATOM 890 C C . SER A 1 112 ? 13.552 -4.573 11.223 1.00 71.50 112 SER A C 1
ATOM 892 O O . SER A 1 112 ? 12.541 -4.437 11.919 1.00 71.50 112 SER A O 1
ATOM 894 N N . GLU A 1 113 ? 13.556 -4.296 9.923 1.00 81.94 113 GLU A N 1
ATOM 895 C CA . GLU A 1 113 ? 12.356 -3.927 9.170 1.00 81.94 113 GLU A CA 1
ATOM 896 C C . GLU A 1 113 ? 11.772 -5.150 8.449 1.00 81.94 113 GLU A C 1
ATOM 898 O O . GLU A 1 113 ? 12.488 -5.941 7.835 1.00 81.94 113 GLU A O 1
ATOM 903 N N . SER A 1 114 ? 10.449 -5.300 8.502 1.00 88.62 114 SER A N 1
ATOM 904 C CA . SER A 1 114 ? 9.728 -6.227 7.630 1.00 88.62 114 SER A CA 1
ATOM 905 C C . SER A 1 114 ? 9.453 -5.549 6.297 1.00 88.62 114 SER A C 1
ATOM 907 O O . SER A 1 114 ? 8.958 -4.424 6.270 1.00 88.62 114 SER A O 1
ATOM 909 N N . ARG A 1 115 ? 9.736 -6.240 5.194 1.00 90.25 115 ARG A N 1
ATOM 910 C CA . ARG A 1 115 ? 9.578 -5.696 3.846 1.00 90.25 115 ARG A CA 1
ATOM 911 C C . ARG A 1 115 ? 8.682 -6.571 2.991 1.00 90.25 115 ARG A C 1
ATOM 913 O O . ARG A 1 115 ? 8.872 -7.787 2.919 1.00 90.25 115 ARG A O 1
ATOM 920 N N . PHE A 1 116 ? 7.756 -5.932 2.290 1.00 91.62 116 PHE A N 1
ATOM 921 C CA . PHE A 1 116 ? 6.837 -6.577 1.359 1.00 91.62 116 PHE A CA 1
ATOM 922 C C . PHE A 1 116 ? 6.934 -5.907 0.006 1.00 91.62 116 PHE A C 1
ATOM 924 O O . PHE A 1 116 ? 7.130 -4.702 -0.069 1.00 91.62 116 PHE A O 1
ATOM 931 N N . ALA A 1 117 ? 6.818 -6.708 -1.045 1.00 93.50 117 ALA A N 1
ATOM 932 C CA . ALA A 1 117 ? 6.903 -6.249 -2.414 1.00 93.50 117 ALA A CA 1
ATOM 933 C C . ALA A 1 117 ? 5.724 -6.783 -3.204 1.00 93.50 117 ALA A C 1
ATOM 935 O O . ALA A 1 117 ? 5.341 -7.953 -3.056 1.00 93.50 117 ALA A O 1
ATOM 936 N N . PHE A 1 118 ? 5.195 -5.924 -4.054 1.00 94.56 118 PHE A N 1
ATOM 937 C CA . PHE A 1 118 ? 4.021 -6.164 -4.857 1.00 94.56 118 PHE A CA 1
ATOM 938 C C . PHE A 1 118 ? 4.288 -5.673 -6.265 1.00 94.56 118 PHE A C 1
ATOM 940 O O . PHE A 1 118 ? 4.852 -4.602 -6.455 1.00 94.56 118 PHE A O 1
ATOM 947 N N . GLU A 1 119 ? 3.897 -6.478 -7.233 1.00 93.69 119 GLU A N 1
ATOM 948 C CA . GLU A 1 119 ? 3.710 -6.038 -8.602 1.00 93.69 119 GLU A CA 1
ATOM 949 C C . GLU A 1 119 ? 2.276 -5.540 -8.750 1.00 93.69 119 GLU A C 1
ATOM 951 O O . GLU A 1 119 ? 1.338 -6.151 -8.222 1.00 93.69 119 GLU A O 1
ATOM 956 N N . ILE A 1 120 ? 2.146 -4.417 -9.437 1.00 92.44 120 ILE A N 1
ATOM 957 C CA . ILE A 1 120 ? 0.916 -3.702 -9.726 1.00 92.44 120 ILE A CA 1
ATOM 958 C C . ILE A 1 120 ? 0.828 -3.572 -11.246 1.00 92.44 120 ILE A C 1
ATOM 960 O O . ILE A 1 120 ? 1.838 -3.356 -11.918 1.00 92.44 120 ILE A O 1
ATOM 964 N N . GLU A 1 121 ? -0.380 -3.781 -11.762 1.00 87.31 121 GLU A N 1
ATOM 965 C CA . GLU A 1 121 ? -0.663 -3.931 -13.190 1.00 87.31 121 GLU A CA 1
ATOM 966 C C . GLU A 1 121 ? -0.252 -2.699 -14.000 1.00 87.31 121 GLU A C 1
ATOM 968 O O . GLU A 1 121 ? 0.427 -2.826 -15.018 1.00 87.31 121 GLU A O 1
ATOM 973 N N . ASP A 1 122 ? -0.587 -1.513 -13.500 1.00 87.50 122 ASP A N 1
ATOM 974 C CA . ASP A 1 122 ? -0.386 -0.252 -14.199 1.00 87.50 122 ASP A CA 1
ATOM 975 C C . ASP A 1 122 ? 0.036 0.885 -13.251 1.00 87.50 122 ASP A C 1
ATOM 977 O O . ASP A 1 122 ? 0.080 0.757 -12.020 1.00 87.50 122 ASP A O 1
ATOM 981 N N . THR A 1 123 ? 0.421 2.010 -13.854 1.00 89.75 123 THR A N 1
ATOM 982 C CA . THR A 1 123 ? 0.886 3.200 -13.135 1.00 89.75 123 THR A CA 1
ATOM 983 C C . THR A 1 123 ? -0.230 3.875 -12.346 1.00 89.75 123 THR A C 1
ATOM 985 O O . THR A 1 123 ? 0.044 4.393 -11.267 1.00 89.75 123 THR A O 1
ATOM 988 N N . GLU A 1 124 ? -1.466 3.862 -12.839 1.00 89.94 124 GLU A N 1
ATOM 989 C CA . GLU A 1 124 ? -2.605 4.502 -12.174 1.00 89.94 124 GLU A CA 1
ATOM 990 C C . GLU A 1 124 ? -2.919 3.801 -10.847 1.00 89.94 124 GLU A C 1
ATOM 992 O O . GLU A 1 124 ? -2.917 4.434 -9.794 1.00 89.94 124 GLU A O 1
ATOM 997 N N . SER A 1 125 ? -3.021 2.475 -10.871 1.00 90.44 125 SER A N 1
ATOM 998 C CA . SER A 1 125 ? -3.196 1.609 -9.707 1.00 90.44 125 SER A CA 1
ATOM 999 C C . SER A 1 125 ? -2.054 1.759 -8.695 1.00 90.44 125 SER A C 1
ATOM 1001 O O . SER A 1 125 ? -2.279 1.721 -7.482 1.00 90.44 125 SER A O 1
ATOM 1003 N N . LEU A 1 126 ? -0.808 1.938 -9.161 1.00 93.00 126 LEU A N 1
ATOM 1004 C CA . LEU A 1 126 ? 0.335 2.209 -8.278 1.00 93.00 126 LEU A CA 1
ATOM 1005 C C . LEU A 1 126 ? 0.181 3.572 -7.589 1.00 93.00 126 LEU A C 1
ATOM 1007 O O . LEU A 1 126 ? 0.382 3.673 -6.375 1.00 93.00 126 LEU A O 1
ATOM 1011 N N . GLN A 1 127 ? -0.151 4.610 -8.359 1.00 93.56 127 GLN A N 1
ATOM 1012 C CA . GLN A 1 127 ? -0.337 5.970 -7.859 1.00 93.56 127 GLN A CA 1
ATOM 1013 C C . GLN A 1 127 ? -1.487 6.038 -6.855 1.00 93.56 127 GLN A C 1
ATOM 1015 O O . GLN A 1 127 ? -1.315 6.620 -5.781 1.00 93.56 127 GLN A O 1
ATOM 1020 N N . GLU A 1 128 ? -2.611 5.387 -7.158 1.00 93.00 128 GLU A N 1
ATOM 1021 C CA . GLU A 1 128 ? -3.764 5.271 -6.270 1.00 93.00 128 GLU A CA 1
ATOM 1022 C C . GLU A 1 128 ? -3.368 4.577 -4.961 1.00 93.00 128 GLU A C 1
ATOM 1024 O O . GLU A 1 128 ? -3.520 5.152 -3.882 1.00 93.00 128 GLU A O 1
ATOM 1029 N N . ALA A 1 129 ? -2.745 3.394 -5.037 1.00 94.44 129 ALA A N 1
ATOM 1030 C CA . ALA A 1 129 ? -2.321 2.646 -3.855 1.00 94.44 129 ALA A CA 1
ATOM 1031 C C . ALA A 1 129 ? -1.370 3.447 -2.956 1.00 94.44 129 ALA A C 1
ATOM 1033 O O . ALA A 1 129 ? -1.563 3.517 -1.737 1.00 94.44 129 ALA A O 1
ATOM 1034 N N . MET A 1 130 ? -0.346 4.074 -3.542 1.00 96.06 130 MET A N 1
ATOM 1035 C CA . MET A 1 130 ? 0.597 4.904 -2.792 1.00 96.06 130 MET A CA 1
ATOM 1036 C C . MET A 1 130 ? -0.078 6.134 -2.192 1.00 96.06 130 MET A C 1
ATOM 1038 O O . MET A 1 130 ? 0.144 6.436 -1.018 1.00 96.06 130 MET A O 1
ATOM 1042 N N . GLY A 1 131 ? -0.897 6.828 -2.981 1.00 95.75 131 GLY A N 1
ATOM 1043 C CA . GLY A 1 131 ? -1.601 8.034 -2.575 1.00 95.75 131 GLY A CA 1
ATOM 1044 C C . GLY A 1 131 ? -2.551 7.781 -1.411 1.00 95.75 131 GLY A C 1
ATOM 1045 O O . GLY A 1 131 ? -2.465 8.464 -0.388 1.00 95.75 131 GLY A O 1
ATOM 1046 N N . THR A 1 132 ? -3.399 6.755 -1.516 1.00 95.12 132 THR A N 1
ATOM 1047 C CA . THR A 1 132 ? -4.350 6.378 -0.464 1.00 95.12 132 THR A CA 1
ATOM 1048 C C . THR A 1 132 ? -3.637 6.008 0.837 1.00 95.12 132 THR A C 1
ATOM 1050 O O . THR A 1 132 ? -3.998 6.512 1.902 1.00 95.12 132 THR A O 1
ATOM 1053 N N . ILE A 1 133 ? -2.588 5.175 0.780 1.00 95.94 133 ILE A N 1
ATOM 1054 C CA . ILE A 1 133 ? -1.832 4.774 1.981 1.00 95.94 133 ILE A CA 1
ATOM 1055 C C . ILE A 1 133 ? -1.123 5.984 2.608 1.00 95.94 133 ILE A C 1
ATOM 1057 O O . ILE A 1 133 ? -1.186 6.178 3.826 1.00 95.94 133 ILE A O 1
ATOM 1061 N N . TYR A 1 134 ? -0.463 6.815 1.795 1.00 95.75 134 TYR A N 1
ATOM 1062 C CA . TYR A 1 134 ? 0.245 8.011 2.256 1.00 95.75 134 TYR A CA 1
ATOM 1063 C C . TYR A 1 134 ? -0.693 8.988 2.965 1.00 95.75 134 TYR A C 1
ATOM 1065 O O . TYR A 1 134 ? -0.413 9.431 4.083 1.00 95.75 134 TYR A O 1
ATOM 1073 N N . LEU A 1 135 ? -1.820 9.305 2.325 1.00 93.62 135 LEU A N 1
ATOM 1074 C CA . LEU A 1 135 ? -2.782 10.277 2.822 1.00 93.62 135 LEU A CA 1
ATOM 1075 C C . LEU A 1 135 ? -3.476 9.775 4.090 1.00 93.62 135 LEU A C 1
ATOM 1077 O O . LEU A 1 135 ? -3.627 10.539 5.048 1.00 93.62 135 LEU A O 1
ATOM 1081 N N . PHE A 1 136 ? -3.788 8.475 4.155 1.00 93.44 136 PHE A N 1
ATOM 1082 C CA . PHE A 1 136 ? -4.284 7.852 5.378 1.00 93.44 136 PHE A CA 1
ATOM 1083 C C . PHE A 1 136 ? -3.291 8.028 6.534 1.00 93.44 136 PHE A C 1
ATOM 1085 O O . PHE A 1 136 ? -3.673 8.504 7.607 1.00 93.44 136 PHE A O 1
ATOM 1092 N N . CYS A 1 137 ? -2.013 7.689 6.325 1.00 93.88 137 CYS A N 1
ATOM 1093 C CA . CYS A 1 137 ? -0.963 7.843 7.334 1.00 93.88 137 CYS A CA 1
ATOM 1094 C C . CYS A 1 137 ? -0.822 9.302 7.795 1.00 93.88 137 CYS A C 1
ATOM 1096 O O . CYS A 1 137 ? -0.802 9.571 9.001 1.00 93.88 137 CYS A O 1
ATOM 1098 N N . LYS A 1 138 ? -0.801 10.248 6.845 1.00 91.94 138 LYS A N 1
ATOM 1099 C CA . LYS A 1 138 ? -0.706 11.689 7.114 1.00 91.94 138 LYS A CA 1
ATOM 1100 C C . LYS A 1 138 ? -1.849 12.184 8.005 1.00 91.94 138 LYS A C 1
ATOM 1102 O O . LYS A 1 138 ? -1.594 12.915 8.959 1.00 91.94 138 LYS A O 1
ATOM 1107 N N . ARG A 1 139 ? -3.089 11.763 7.733 1.00 90.00 139 ARG A N 1
ATOM 1108 C CA . ARG A 1 139 ? -4.286 12.211 8.469 1.00 90.00 139 ARG A CA 1
ATOM 1109 C C . ARG A 1 139 ? -4.481 11.508 9.813 1.00 90.00 139 ARG A C 1
ATOM 1111 O O . ARG A 1 139 ? -4.881 12.147 10.782 1.00 90.00 139 ARG A O 1
ATOM 1118 N N . ASN A 1 140 ? -4.198 10.207 9.888 1.00 90.31 140 ASN A N 1
ATOM 1119 C CA . ASN A 1 140 ? -4.638 9.368 11.010 1.00 90.31 140 ASN A CA 1
ATOM 1120 C C . ASN A 1 140 ? -3.512 8.860 11.916 1.00 90.31 140 ASN A C 1
ATOM 1122 O O . ASN A 1 140 ? -3.726 8.670 13.115 1.00 90.31 140 ASN A O 1
ATOM 1126 N N . GLU A 1 141 ? -2.312 8.641 11.380 1.00 86.75 141 GLU A N 1
ATOM 1127 C CA . GLU A 1 141 ? -1.211 8.018 12.128 1.00 86.75 141 GLU A CA 1
ATOM 1128 C C . GLU A 1 141 ? -0.206 9.039 12.683 1.00 86.75 141 GLU A C 1
ATOM 1130 O O . GLU A 1 141 ? 0.696 8.664 13.432 1.00 86.75 141 GLU A O 1
ATOM 1135 N N . ARG A 1 142 ? -0.369 10.337 12.361 1.00 78.75 142 ARG A N 1
ATOM 1136 C CA . ARG A 1 142 ? 0.537 11.452 12.736 1.00 78.75 142 ARG A CA 1
ATOM 1137 C C . ARG A 1 142 ? 2.002 11.233 12.332 1.00 78.75 142 ARG A C 1
ATOM 1139 O O . ARG A 1 142 ? 2.890 11.950 12.785 1.00 78.75 142 ARG A O 1
ATOM 1146 N N . LYS A 1 143 ? 2.251 10.234 11.491 1.00 85.50 143 LYS A N 1
ATOM 1147 C CA . LYS A 1 143 ? 3.550 9.849 10.966 1.00 85.50 143 LYS A CA 1
ATOM 1148 C C . LYS A 1 143 ? 3.362 9.546 9.494 1.00 85.50 143 LYS A C 1
ATOM 1150 O O . LYS A 1 143 ? 2.455 8.811 9.118 1.00 85.50 143 LYS A O 1
ATOM 1155 N N . VAL A 1 144 ? 4.236 10.117 8.682 1.00 91.38 144 VAL A N 1
ATOM 1156 C CA . VAL A 1 144 ? 4.233 9.934 7.236 1.00 91.38 144 VAL A CA 1
ATOM 1157 C C . VAL A 1 144 ? 5.397 9.006 6.876 1.00 91.38 144 VAL A C 1
ATOM 1159 O O . VAL A 1 144 ? 6.504 9.225 7.378 1.00 91.38 144 VAL A O 1
ATOM 1162 N N . PRO A 1 145 ? 5.180 7.949 6.074 1.00 94.44 145 PRO A N 1
ATOM 1163 C CA . PRO A 1 145 ? 6.273 7.099 5.619 1.00 94.44 145 PRO A CA 1
ATOM 1164 C C . PRO A 1 145 ? 7.193 7.868 4.662 1.00 94.44 145 PRO A C 1
ATOM 1166 O O . PRO A 1 145 ? 6.737 8.718 3.898 1.00 94.44 145 PRO A O 1
ATOM 1169 N N . ALA A 1 146 ? 8.484 7.539 4.659 1.00 94.94 146 ALA A N 1
ATOM 1170 C CA . ALA A 1 146 ? 9.396 8.041 3.636 1.00 94.94 146 ALA A CA 1
ATOM 1171 C C . ALA A 1 146 ? 8.963 7.533 2.251 1.00 94.94 146 ALA A C 1
ATOM 1173 O O . ALA A 1 146 ? 8.611 6.361 2.109 1.00 94.94 146 ALA A O 1
ATOM 1174 N N . VAL A 1 147 ? 9.013 8.396 1.238 1.00 94.38 147 VAL A N 1
ATOM 1175 C CA . VAL A 1 147 ? 8.685 8.054 -0.152 1.00 94.38 147 VAL A CA 1
ATOM 1176 C C . VAL A 1 147 ? 9.978 7.979 -0.956 1.00 94.38 147 VAL A C 1
ATOM 1178 O O . VAL A 1 147 ? 10.806 8.885 -0.886 1.00 94.38 147 VA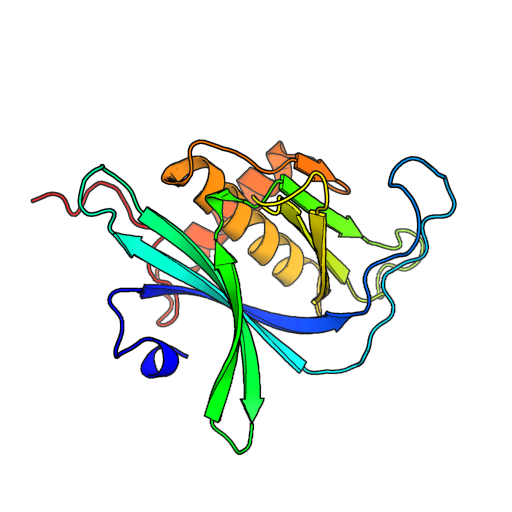L A O 1
ATOM 1181 N N . VAL A 1 148 ? 10.155 6.896 -1.709 1.00 91.69 148 VAL A N 1
ATOM 1182 C CA . VAL A 1 148 ? 11.284 6.694 -2.627 1.00 91.69 148 VAL A CA 1
ATOM 1183 C C . VAL A 1 148 ? 10.741 6.343 -4.015 1.00 91.69 148 VAL A C 1
ATOM 1185 O O . VAL A 1 148 ? 9.729 5.654 -4.127 1.00 91.69 148 VAL A O 1
ATOM 1188 N N . GLY A 1 149 ? 11.389 6.838 -5.073 1.00 87.50 149 GLY A N 1
ATOM 1189 C CA . GLY A 1 149 ? 10.955 6.618 -6.461 1.00 87.50 149 GLY A CA 1
ATOM 1190 C C . GLY A 1 149 ? 9.808 7.522 -6.934 1.00 87.50 149 GLY A C 1
ATOM 1191 O O . GLY A 1 149 ? 9.396 7.428 -8.083 1.00 87.50 149 GLY A O 1
ATOM 1192 N N . ALA A 1 150 ? 9.318 8.418 -6.074 1.00 88.38 150 ALA A N 1
ATOM 1193 C CA . ALA A 1 150 ? 8.365 9.474 -6.403 1.00 88.38 150 ALA A CA 1
ATOM 1194 C C . ALA A 1 150 ? 8.585 10.686 -5.483 1.00 88.38 150 ALA A C 1
ATOM 1196 O O . ALA A 1 150 ? 9.148 10.555 -4.394 1.00 88.38 150 ALA A O 1
ATOM 1197 N N . GLU A 1 151 ? 8.110 11.862 -5.891 1.00 90.75 151 GLU A N 1
ATOM 1198 C CA . GLU A 1 151 ? 8.071 13.033 -5.010 1.00 90.75 151 GLU A CA 1
ATOM 1199 C C . GLU A 1 151 ? 6.872 12.950 -4.058 1.00 90.75 151 GLU A C 1
ATOM 1201 O O . GLU A 1 151 ? 5.750 12.665 -4.480 1.00 90.75 151 GLU A O 1
ATOM 1206 N N . ALA A 1 152 ? 7.080 13.254 -2.774 1.00 92.50 152 ALA A N 1
ATOM 1207 C CA . ALA A 1 152 ? 6.024 13.194 -1.759 1.00 92.50 152 ALA A CA 1
ATOM 1208 C C . ALA A 1 152 ? 4.826 14.116 -2.072 1.00 92.50 152 ALA A C 1
ATOM 1210 O O . ALA A 1 152 ? 3.683 13.761 -1.791 1.00 92.50 152 ALA A O 1
ATOM 1211 N N . SER A 1 153 ? 5.077 15.271 -2.697 1.00 93.69 153 SER A N 1
ATOM 1212 C CA . SER A 1 153 ? 4.044 16.200 -3.178 1.00 93.69 153 SER A CA 1
ATOM 1213 C C . SER A 1 153 ? 3.150 15.575 -4.253 1.00 93.69 153 SER A C 1
ATOM 1215 O O . SER A 1 153 ? 1.946 15.822 -4.268 1.00 93.69 153 SER A O 1
ATOM 1217 N N . ASN A 1 154 ? 3.713 14.746 -5.136 1.00 94.44 154 ASN A N 1
ATOM 1218 C CA . ASN A 1 154 ? 2.953 14.042 -6.166 1.00 94.44 154 ASN A CA 1
ATOM 1219 C C . ASN A 1 154 ? 2.147 12.892 -5.559 1.00 94.44 154 ASN A C 1
ATOM 1221 O O . ASN A 1 154 ? 0.969 12.768 -5.874 1.00 94.44 154 ASN A O 1
ATOM 1225 N N . VAL A 1 155 ? 2.720 12.138 -4.613 1.00 94.12 155 VAL A N 1
ATOM 1226 C CA . VAL A 1 155 ? 1.978 11.096 -3.876 1.00 94.12 155 VAL A CA 1
ATOM 1227 C C . VAL A 1 155 ? 0.766 11.678 -3.150 1.00 94.12 155 VAL A C 1
ATOM 1229 O O . VAL A 1 155 ? -0.311 11.088 -3.160 1.00 94.12 155 VAL A O 1
ATOM 1232 N N . GLU A 1 156 ? 0.905 12.863 -2.557 1.00 93.56 156 GLU A N 1
ATOM 1233 C CA . GLU A 1 156 ? -0.218 13.550 -1.921 1.00 93.56 156 GLU A CA 1
ATOM 1234 C C . GLU A 1 156 ? -1.315 13.946 -2.922 1.00 93.56 156 GLU A C 1
ATOM 1236 O O . GLU A 1 156 ? -2.497 13.757 -2.630 1.00 93.56 156 GLU A O 1
ATOM 1241 N N . LYS A 1 157 ? -0.941 14.436 -4.113 1.00 94.06 157 LYS A N 1
ATOM 1242 C CA . LYS A 1 157 ? -1.899 14.736 -5.191 1.00 94.06 157 LYS A CA 1
ATOM 1243 C C . LYS A 1 157 ? -2.627 13.480 -5.669 1.00 94.06 157 LYS A C 1
ATOM 1245 O O . LYS A 1 157 ? -3.843 13.531 -5.823 1.00 94.06 157 LYS A O 1
ATOM 1250 N N . TRP A 1 158 ? -1.915 12.365 -5.852 1.00 94.19 158 TRP A N 1
ATOM 1251 C CA . TRP A 1 158 ? -2.520 11.080 -6.222 1.00 94.19 158 TRP A CA 1
ATOM 1252 C C . TRP A 1 158 ? -3.524 10.618 -5.170 1.00 94.19 158 TRP A C 1
ATOM 1254 O O . TRP A 1 158 ? -4.631 10.218 -5.512 1.00 94.19 158 TRP A O 1
ATOM 1264 N N . GLY A 1 159 ? -3.177 10.759 -3.887 1.00 91.00 159 GLY A N 1
ATOM 1265 C CA . GLY A 1 159 ? -4.090 10.467 -2.785 1.00 91.00 159 GLY A CA 1
ATOM 1266 C C . GLY A 1 159 ? -5.356 11.312 -2.857 1.00 91.00 159 GLY A C 1
ATOM 1267 O O . GLY A 1 159 ? -6.445 10.755 -2.837 1.00 91.00 159 GLY A O 1
ATOM 1268 N N . ALA A 1 160 ? -5.222 12.633 -3.015 1.00 89.69 160 ALA A N 1
ATOM 1269 C CA . ALA A 1 160 ? -6.360 13.547 -3.132 1.00 89.69 160 ALA A CA 1
ATOM 1270 C C . ALA A 1 160 ? -7.253 13.247 -4.354 1.00 89.69 160 ALA A C 1
ATOM 1272 O O . ALA A 1 160 ? -8.471 13.395 -4.282 1.00 89.69 160 ALA A O 1
ATOM 1273 N N . GLN A 1 161 ? -6.661 12.819 -5.473 1.00 88.25 161 GLN A N 1
ATOM 1274 C CA . GLN A 1 161 ? -7.393 12.399 -6.670 1.00 88.25 161 GLN A CA 1
ATOM 1275 C C . GLN A 1 161 ? -8.147 11.079 -6.450 1.00 88.25 161 GLN A C 1
ATOM 1277 O O . GLN A 1 161 ? -9.303 10.961 -6.861 1.00 88.25 161 GLN A O 1
ATOM 1282 N N . ALA A 1 162 ? -7.523 10.116 -5.769 1.00 83.94 162 ALA A N 1
ATOM 1283 C CA . ALA A 1 162 ? -8.141 8.842 -5.419 1.00 83.94 162 ALA A CA 1
ATOM 1284 C C . ALA A 1 162 ? -9.356 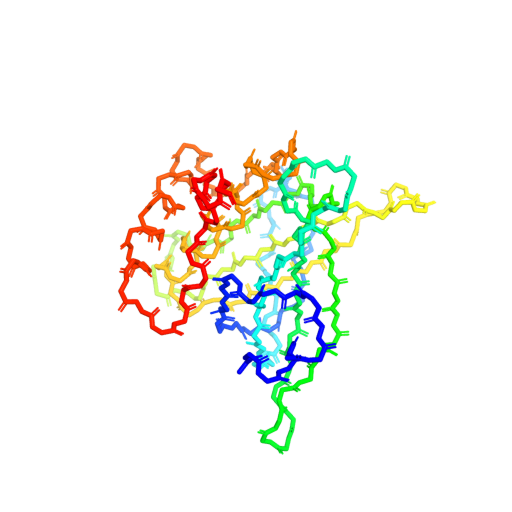9.022 -4.494 1.00 83.94 162 ALA A C 1
ATOM 1286 O O . ALA A 1 162 ? -10.342 8.306 -4.640 1.00 83.94 162 ALA A O 1
ATOM 1287 N N . GLU A 1 163 ? -9.333 9.991 -3.567 1.00 80.56 163 GLU A N 1
ATOM 1288 C CA . GLU A 1 163 ? -10.502 10.251 -2.708 1.00 80.56 163 GLU A CA 1
ATOM 1289 C C . GLU A 1 163 ? -11.690 10.749 -3.527 1.00 80.56 163 GLU A C 1
ATOM 1291 O O . GLU A 1 163 ? -12.772 10.185 -3.420 1.00 80.56 163 GLU A O 1
ATOM 1296 N N . ARG A 1 164 ? -11.465 11.744 -4.396 1.00 77.00 164 ARG A N 1
ATOM 1297 C CA . ARG A 1 164 ? -12.510 12.321 -5.260 1.00 77.00 164 ARG A CA 1
ATOM 1298 C C . ARG A 1 164 ? -13.116 11.289 -6.204 1.00 77.00 164 ARG A C 1
ATOM 1300 O O . ARG A 1 164 ? -14.310 11.307 -6.462 1.00 77.00 164 ARG A O 1
ATOM 1307 N N . SER A 1 165 ? -12.290 10.378 -6.713 1.00 66.19 165 SER A N 1
ATOM 1308 C CA . SER A 1 165 ? -12.743 9.314 -7.620 1.00 66.19 165 SER A CA 1
ATOM 1309 C C . SER A 1 165 ? -13.598 8.262 -6.900 1.00 66.19 165 SER A C 1
ATOM 1311 O O . SER A 1 165 ? -14.390 7.571 -7.533 1.00 66.19 165 SER A O 1
ATOM 1313 N N . ASN A 1 166 ? -13.474 8.168 -5.573 1.00 61.84 166 ASN A N 1
ATOM 1314 C CA . ASN A 1 166 ? -14.237 7.255 -4.728 1.00 61.84 166 ASN A CA 1
ATOM 1315 C C . ASN A 1 166 ? -15.504 7.885 -4.117 1.00 61.84 166 ASN A C 1
ATOM 1317 O O . ASN A 1 166 ? -16.259 7.170 -3.467 1.00 61.84 166 ASN A O 1
ATOM 1321 N N . GLU A 1 167 ? -15.805 9.167 -4.371 1.00 53.47 167 GLU A N 1
ATOM 1322 C CA . GLU A 1 167 ? -17.026 9.860 -3.898 1.00 53.47 167 GLU A CA 1
ATOM 1323 C C . GLU A 1 167 ? -18.335 9.366 -4.566 1.00 53.47 167 GLU A C 1
ATOM 1325 O O . GLU A 1 167 ? -19.396 9.956 -4.379 1.00 53.47 167 GLU A O 1
ATOM 1330 N N . GLY A 1 168 ? -18.297 8.255 -5.311 1.00 43.06 168 GLY A N 1
ATOM 1331 C CA . GLY A 1 168 ? -19.470 7.640 -5.941 1.00 43.06 168 GLY A CA 1
ATOM 1332 C C . GLY A 1 168 ? -19.335 6.146 -6.260 1.00 43.06 168 GLY A C 1
ATOM 1333 O O . GLY A 1 168 ? -20.081 5.650 -7.100 1.00 43.06 168 GLY A O 1
ATOM 1334 N N . SER A 1 169 ? -18.384 5.429 -5.645 1.00 39.31 169 SER A N 1
ATOM 1335 C CA . SER A 1 169 ? -18.204 3.985 -5.857 1.00 39.31 169 SER A CA 1
ATOM 1336 C C . SER A 1 169 ? -18.645 3.183 -4.625 1.00 39.31 169 SER A C 1
ATOM 1338 O O . SER A 1 169 ? -18.301 3.529 -3.497 1.00 39.31 169 SER A O 1
ATOM 1340 N N . ASP A 1 170 ? -19.347 2.062 -4.841 1.00 40.47 170 ASP A N 1
ATOM 1341 C CA . ASP A 1 170 ? -19.752 1.100 -3.793 1.00 40.47 170 ASP A CA 1
ATOM 1342 C C . ASP A 1 170 ? -18.559 0.471 -3.033 1.00 40.47 170 ASP A C 1
ATOM 1344 O O . ASP A 1 170 ? -18.751 -0.299 -2.098 1.00 40.47 170 ASP A O 1
ATOM 1348 N N . PHE A 1 171 ? -17.313 0.774 -3.421 1.00 44.09 171 PHE A N 1
ATOM 1349 C CA . PHE A 1 171 ? -16.090 0.259 -2.795 1.00 44.09 171 PHE A CA 1
ATOM 1350 C C . PHE A 1 171 ? -15.231 1.329 -2.104 1.00 44.09 171 PHE A C 1
ATOM 1352 O O . PHE A 1 171 ? -14.121 1.028 -1.658 1.00 44.09 171 PHE A O 1
ATOM 1359 N N . GLY A 1 172 ? -15.738 2.554 -1.962 1.00 40.69 172 GLY A N 1
ATOM 1360 C CA . GLY A 1 172 ? -15.072 3.632 -1.245 1.00 40.69 172 GLY A CA 1
ATOM 1361 C C . GLY A 1 172 ? -15.666 3.835 0.142 1.00 40.69 172 GLY A C 1
ATOM 1362 O O . GLY A 1 172 ? -16.635 4.577 0.288 1.00 40.69 172 GLY A O 1
ATOM 1363 N N . ALA A 1 173 ? -15.048 3.301 1.205 1.00 39.53 173 ALA A N 1
ATOM 1364 C CA . ALA A 1 173 ? -15.236 3.950 2.503 1.00 39.53 173 ALA A CA 1
ATOM 1365 C C . ALA A 1 173 ? -14.444 5.257 2.466 1.00 39.53 173 ALA A C 1
ATOM 1367 O O . ALA A 1 173 ? -13.278 5.307 2.870 1.00 39.53 173 ALA A O 1
ATOM 1368 N N . THR A 1 174 ? -15.108 6.268 1.892 1.00 47.59 174 THR A N 1
ATOM 1369 C CA . THR A 1 174 ? -14.963 7.710 2.089 1.00 47.59 174 THR A CA 1
ATOM 1370 C C . THR A 1 174 ? -13.882 7.973 3.118 1.00 47.59 174 THR A C 1
ATOM 1372 O O . THR A 1 174 ? -14.104 7.699 4.296 1.00 47.59 174 THR A O 1
ATOM 1375 N N . LEU A 1 175 ? -12.689 8.387 2.680 1.00 45.69 175 LEU A N 1
ATOM 1376 C CA . LEU A 1 175 ? -11.540 8.666 3.543 1.00 45.69 175 LEU A CA 1
ATOM 1377 C C . LEU A 1 175 ? -11.974 9.599 4.679 1.00 45.69 175 LEU A C 1
ATOM 1379 O O . LEU A 1 175 ? -12.054 10.809 4.510 1.00 45.69 175 LEU A O 1
ATOM 1383 N N . LEU A 1 176 ? -12.304 8.973 5.811 1.00 45.94 176 LEU A N 1
ATOM 1384 C CA . LEU A 1 176 ? -13.328 9.405 6.764 1.00 45.94 176 LEU A CA 1
ATOM 1385 C C . LEU A 1 176 ? -13.230 10.899 7.076 1.00 45.94 176 LEU A C 1
ATOM 1387 O O . LEU A 1 176 ? -12.337 11.334 7.812 1.00 45.94 176 LEU A O 1
ATOM 1391 N N . SER A 1 177 ? -14.144 11.668 6.477 1.00 40.38 177 SER A N 1
ATOM 1392 C CA . SER A 1 177 ? -14.327 13.087 6.743 1.00 40.38 177 SER A CA 1
ATOM 1393 C C . SER A 1 177 ? -14.626 13.271 8.229 1.00 40.38 177 SER A C 1
ATOM 1395 O O . SER A 1 177 ? -15.360 12.510 8.858 1.00 40.38 177 SER A O 1
ATOM 1397 N N . ALA A 1 178 ? -14.002 14.284 8.823 1.00 44.56 178 ALA A N 1
ATOM 1398 C CA . ALA A 1 178 ? -14.111 14.580 10.248 1.00 44.56 178 ALA A CA 1
ATOM 1399 C C . ALA A 1 178 ? -15.493 15.132 10.664 1.00 44.56 178 ALA A C 1
ATOM 1401 O O . ALA A 1 178 ? -15.644 15.500 11.830 1.00 44.56 178 ALA A O 1
ATOM 1402 N N . ASP A 1 179 ? -16.459 15.166 9.741 1.00 42.28 179 ASP A N 1
ATOM 1403 C CA . ASP A 1 179 ? -17.757 15.828 9.887 1.00 42.28 179 ASP A CA 1
ATOM 1404 C C . ASP A 1 179 ? -18.916 14.885 10.244 1.00 42.28 179 ASP A C 1
ATOM 1406 O O . ASP A 1 179 ? -20.000 15.360 10.561 1.00 42.28 179 ASP A O 1
ATOM 1410 N N . GLU A 1 180 ? -18.700 13.569 10.350 1.00 42.16 180 GLU A N 1
ATOM 1411 C CA . GLU A 1 180 ? -19.663 12.669 11.017 1.00 42.16 180 GLU A CA 1
ATOM 1412 C C . GLU A 1 180 ? -19.474 12.662 12.549 1.00 42.16 180 GLU A C 1
ATOM 1414 O O . GLU A 1 180 ? -19.440 11.622 13.210 1.00 42.16 180 GLU A O 1
ATOM 1419 N N . ALA A 1 181 ? -19.287 13.851 13.120 1.00 34.53 181 ALA A N 1
ATOM 1420 C CA . ALA A 1 181 ? -19.294 14.109 14.555 1.00 34.53 181 ALA A CA 1
ATOM 1421 C C . ALA A 1 181 ? -20.512 14.978 14.900 1.00 34.53 181 ALA A C 1
ATOM 1423 O O . ALA A 1 181 ? -20.364 16.130 15.305 1.00 34.53 181 ALA A O 1
ATOM 1424 N N . GLY A 1 182 ? -21.700 14.409 14.688 1.00 30.66 182 GLY A N 1
ATOM 1425 C CA . GLY A 1 182 ? -22.938 14.807 15.360 1.00 30.66 182 GLY A CA 1
ATOM 1426 C C . GLY A 1 182 ? -23.193 13.885 16.541 1.00 30.66 182 GLY A C 1
ATOM 1427 O O . GLY A 1 182 ? -23.089 12.655 16.333 1.00 30.66 182 GLY A O 1
#

Sequence (182 aa):
MEELFAATEARVVSAFKVAKCTPSTGSTWNAKKKLPKTKGKPRVLCLTAERRSKRRGFKGSVHICKLDAGRFQVRNTYLLKFLTRMEALTDPSKPNQPQFLELWFSNNAFTSESRFAFEIEDTESLQEAMGTIYLFCKRNERKVPAVVGAEASNVEKWGAQAERSNEGSDFGATLLSADEAG

Foldseek 3Di:
DQVQCVVDQKDWAFKAWWFWWACWDDDPPDPDTDHTHTPRAIWIFIKIWHADPPDHATWIKTFTWHQDPNDIDTPDIDTLLFWAEWEWDDDPVDQQDWIKIKIWGQDPPDNDIDMTMITHRHPLSVLLVLLQSQVSCVPHNVDGHHYYPDDPVSSVVSVVVNLVVLPDDPNHPRSDDPPVPD

Organism: NCBI:txid904363

Radius of gyration: 16.17 Å; chains: 1; bounding box: 47×38×44 Å

Secondary structure (DSSP, 8-state):
-GGGTTTSSPEEEEEEEEEEEEPPPS-TTSTT-PPPEEEEEEEEEEEEEEE-SSSSSEEEEEEEEEEETTEEEEEEEEEGGGEEEEEEE--TT-TTSPEEEEEEEE-TTSSPEEEEEEEESSHHHHHHHHHHHHHHIIIIIS---EEESS-HHHHHHHHHHHHHHTTT-TT------TT---

pLDDT: mean 81.92, std 16.57, range [30.66, 96.06]